Protein AF-Q4SZP1-F1 (afdb_monomer_lite)

Structure (mmCIF, N/CA/C/O backbone):
data_AF-Q4SZP1-F1
#
_entry.id   AF-Q4SZP1-F1
#
loop_
_atom_site.group_PDB
_atom_site.id
_atom_site.type_symbol
_atom_site.label_atom_id
_atom_site.label_alt_id
_atom_site.label_comp_id
_atom_site.label_asym_id
_atom_site.label_entity_id
_atom_site.label_seq_id
_atom_site.pdbx_PDB_ins_code
_atom_site.Cartn_x
_atom_site.Cartn_y
_atom_site.Cartn_z
_atom_site.occupancy
_atom_site.B_iso_or_equiv
_atom_site.auth_seq_id
_atom_site.auth_comp_id
_atom_site.auth_asym_id
_atom_site.auth_atom_id
_atom_site.pdbx_PDB_model_num
ATOM 1 N N . MET A 1 1 ? -17.359 3.730 -7.882 1.00 45.56 1 MET A N 1
ATOM 2 C CA . MET A 1 1 ? -17.474 4.884 -6.959 1.00 45.56 1 MET A CA 1
ATOM 3 C C . MET A 1 1 ? -18.699 4.806 -6.042 1.00 45.56 1 MET A C 1
ATOM 5 O O . MET A 1 1 ? -18.703 5.487 -5.028 1.00 45.56 1 MET A O 1
ATOM 9 N N . GLU A 1 2 ? -19.696 3.966 -6.336 1.00 39.38 2 GLU A N 1
ATOM 10 C CA . GLU A 1 2 ? -20.939 3.852 -5.550 1.00 39.38 2 GLU A CA 1
ATOM 11 C C . GLU A 1 2 ? -20.727 3.190 -4.173 1.00 39.38 2 GLU A C 1
ATOM 13 O O . GLU A 1 2 ? -21.033 3.790 -3.150 1.00 39.38 2 GLU A O 1
ATOM 18 N N . GLY A 1 3 ? -20.011 2.060 -4.110 1.00 48.66 3 GLY A N 1
ATOM 19 C CA . GLY A 1 3 ? -19.735 1.355 -2.845 1.00 48.66 3 GLY A CA 1
ATOM 20 C C . GLY A 1 3 ? -18.792 2.061 -1.856 1.00 48.66 3 GLY A C 1
ATOM 21 O O . GLY A 1 3 ? -18.551 1.546 -0.767 1.00 48.66 3 GLY A O 1
ATOM 22 N N . SER A 1 4 ? -18.226 3.222 -2.209 1.00 54.50 4 SER A N 1
ATOM 23 C CA . SER A 1 4 ? -17.442 4.048 -1.276 1.00 54.50 4 SER A CA 1
ATOM 24 C C . SER A 1 4 ? -18.323 5.004 -0.472 1.00 54.50 4 SER A C 1
ATOM 26 O O . SER A 1 4 ? -17.947 5.353 0.641 1.00 54.50 4 SER A O 1
ATOM 28 N N . ARG A 1 5 ? -19.479 5.422 -1.007 1.00 56.34 5 ARG A N 1
ATOM 29 C CA . ARG A 1 5 ? -20.414 6.319 -0.308 1.00 56.34 5 ARG A CA 1
ATOM 30 C C . ARG A 1 5 ? -21.212 5.576 0.758 1.00 56.34 5 ARG A C 1
ATOM 32 O O . ARG A 1 5 ? -21.288 6.062 1.880 1.00 56.34 5 ARG A O 1
ATOM 39 N N . ASP A 1 6 ? -21.686 4.374 0.444 1.00 57.25 6 ASP A N 1
ATOM 40 C CA . ASP A 1 6 ? -22.465 3.556 1.385 1.00 57.25 6 ASP A CA 1
ATOM 41 C C . ASP A 1 6 ? -21.653 3.176 2.628 1.00 57.25 6 ASP A C 1
ATOM 43 O O . ASP A 1 6 ? -22.131 3.297 3.752 1.00 57.25 6 ASP A O 1
ATOM 47 N N . LYS A 1 7 ? -20.366 2.852 2.453 1.00 60.78 7 LYS A N 1
ATOM 48 C CA . LYS A 1 7 ? -19.451 2.565 3.571 1.00 60.78 7 LYS A CA 1
ATOM 49 C C . LYS A 1 7 ? -19.166 3.784 4.448 1.00 60.78 7 LYS A C 1
ATOM 51 O O . LYS A 1 7 ? -18.919 3.640 5.640 1.00 60.78 7 LYS A O 1
ATOM 56 N N . VAL A 1 8 ? -19.152 4.987 3.870 1.00 62.56 8 VAL A N 1
ATOM 57 C CA . VAL A 1 8 ? -18.977 6.227 4.645 1.00 62.56 8 VAL A CA 1
ATOM 58 C C . VAL A 1 8 ? -20.223 6.503 5.477 1.00 62.56 8 VAL A C 1
ATOM 60 O O . VAL A 1 8 ? -20.087 6.891 6.632 1.00 62.56 8 VAL A O 1
ATOM 63 N N . LEU A 1 9 ? -21.409 6.247 4.924 1.00 61.06 9 LEU A N 1
ATOM 64 C CA . LEU A 1 9 ? -22.673 6.387 5.641 1.00 61.06 9 LEU A CA 1
ATOM 65 C C . LEU A 1 9 ? -22.787 5.371 6.785 1.00 61.06 9 LEU A C 1
ATOM 67 O O . LEU A 1 9 ? -23.096 5.778 7.901 1.00 61.06 9 LEU A O 1
ATOM 71 N N . GLU A 1 10 ? -22.434 4.099 6.575 1.00 62.66 10 GLU A N 1
ATOM 72 C CA . GLU A 1 10 ? -22.396 3.098 7.659 1.00 62.66 10 GLU A CA 1
ATOM 73 C C . GLU A 1 10 ? -21.455 3.500 8.804 1.00 62.66 10 GLU A C 1
ATOM 75 O O . GLU A 1 10 ? -21.813 3.360 9.971 1.00 62.66 10 GLU A O 1
ATOM 80 N N . ASN A 1 11 ? -20.291 4.080 8.493 1.00 69.19 11 ASN A N 1
ATOM 81 C CA . ASN A 1 11 ? -19.345 4.562 9.507 1.00 69.19 11 ASN A CA 1
ATOM 82 C C . ASN A 1 11 ? -19.869 5.756 10.330 1.00 69.19 11 ASN A C 1
ATOM 84 O O . ASN A 1 11 ? -19.241 6.126 11.323 1.00 69.19 11 ASN A O 1
ATOM 88 N N . THR A 1 12 ? -20.976 6.384 9.920 1.00 77.38 12 THR A N 1
ATOM 89 C CA . THR A 1 12 ? -21.617 7.489 10.659 1.00 77.38 12 THR A CA 1
ATOM 90 C C . THR A 1 12 ? -22.787 7.045 11.535 1.00 77.38 12 THR A C 1
ATOM 92 O O . THR A 1 12 ? -23.335 7.864 12.274 1.00 77.38 12 THR A O 1
ATOM 95 N N . LEU A 1 13 ? -23.160 5.763 11.481 1.00 87.38 13 LEU A N 1
ATOM 96 C CA . LEU A 1 13 ? -24.233 5.195 12.291 1.00 87.38 13 LEU A CA 1
ATOM 97 C C . LEU A 1 13 ? -23.680 4.617 13.598 1.00 87.38 13 LEU A C 1
ATOM 99 O O . LEU A 1 13 ? -22.591 4.045 13.646 1.00 87.38 13 LEU A O 1
ATOM 103 N N . VAL A 1 14 ? -24.470 4.707 14.663 1.00 84.88 14 VAL A N 1
ATOM 104 C CA . VAL A 1 14 ? -24.225 4.033 15.941 1.00 84.88 14 VAL A CA 1
ATOM 105 C C . VAL A 1 14 ? -25.236 2.902 16.062 1.00 84.88 14 VAL A C 1
ATOM 107 O O . VAL A 1 14 ? -26.439 3.144 16.101 1.00 84.88 14 VAL A O 1
ATOM 110 N N . ASN A 1 15 ? -24.761 1.653 16.090 1.00 84.00 15 ASN A N 1
ATOM 111 C CA . ASN A 1 15 ? -25.607 0.449 16.129 1.00 84.00 15 ASN A CA 1
ATOM 112 C C . ASN A 1 15 ? -26.699 0.419 15.034 1.00 84.00 15 ASN A C 1
ATOM 114 O O . ASN A 1 15 ? -27.801 -0.070 15.263 1.00 84.00 15 ASN A O 1
ATOM 118 N N . GLY A 1 16 ? -26.405 0.962 13.847 1.00 84.12 16 GLY A N 1
ATOM 119 C CA . GLY A 1 16 ? -27.350 1.024 12.723 1.00 84.12 16 GLY A CA 1
ATOM 120 C C . GLY A 1 16 ? -28.368 2.170 12.785 1.00 84.12 16 GLY A C 1
ATOM 121 O O . GLY A 1 16 ? -29.219 2.259 11.905 1.00 84.12 16 GLY A O 1
ATOM 122 N N . VAL A 1 17 ? -28.277 3.057 13.780 1.00 88.19 17 VAL A N 1
ATOM 123 C CA . VAL A 1 17 ? -29.117 4.258 13.915 1.00 88.19 17 VAL A CA 1
ATOM 124 C C . VAL A 1 17 ? -28.256 5.503 13.716 1.00 88.19 17 VAL A C 1
ATOM 126 O O . VAL A 1 17 ? -27.068 5.510 14.037 1.00 88.19 17 VAL A O 1
ATOM 129 N N . ASP A 1 18 ? -28.829 6.571 13.171 1.00 89.62 18 ASP A N 1
ATOM 130 C CA . ASP A 1 18 ? -28.131 7.847 13.061 1.00 89.62 18 ASP A CA 1
ATOM 131 C C . ASP A 1 18 ? -27.854 8.460 14.447 1.00 89.62 18 ASP A C 1
ATOM 133 O O . ASP A 1 18 ? -28.497 8.136 15.448 1.00 89.62 18 ASP A O 1
ATOM 137 N N . LEU A 1 19 ? -26.891 9.378 14.513 1.00 87.38 19 LEU A N 1
ATOM 138 C CA . LEU A 1 19 ? -26.467 9.990 15.775 1.00 87.38 19 LEU A CA 1
ATOM 139 C C . LEU A 1 19 ? -27.596 10.734 16.505 1.00 87.38 19 LEU A C 1
ATOM 141 O O . LEU A 1 19 ? -27.639 10.707 17.736 1.00 87.38 19 LEU A O 1
ATOM 145 N N . LEU A 1 20 ? -28.504 11.390 15.775 1.00 89.00 20 LEU A N 1
ATOM 146 C CA . LEU A 1 20 ? -29.617 12.129 16.372 1.00 89.00 20 LEU A CA 1
ATOM 147 C C . LEU A 1 20 ? -30.665 11.154 16.931 1.00 89.00 20 LEU A C 1
ATOM 149 O O . LEU A 1 20 ? -31.137 11.325 18.061 1.00 89.00 20 LEU A O 1
ATOM 153 N N . GLY A 1 21 ? -30.977 10.095 16.183 1.00 89.06 21 GLY A N 1
ATOM 154 C CA . GLY A 1 21 ? -31.819 8.991 16.640 1.00 89.06 21 GLY A CA 1
ATOM 155 C C . GLY A 1 21 ? -31.252 8.291 17.877 1.00 89.06 21 GLY A C 1
ATOM 156 O O . GLY A 1 21 ? -31.985 8.045 18.836 1.00 89.06 21 GLY A O 1
ATOM 157 N N . TYR A 1 22 ? -29.941 8.047 17.905 1.00 90.62 22 TYR A N 1
ATOM 158 C CA . TYR A 1 22 ? -29.258 7.460 19.057 1.00 90.62 22 TYR A CA 1
ATOM 159 C C . TYR A 1 22 ? -29.302 8.377 20.288 1.00 90.62 22 TYR A C 1
ATOM 161 O O . TYR A 1 22 ? -29.642 7.926 21.379 1.00 90.62 22 TYR A O 1
ATOM 169 N N . ALA A 1 23 ? -29.011 9.672 20.128 1.00 89.94 23 ALA A N 1
ATOM 170 C CA . ALA A 1 23 ? -28.999 10.623 21.242 1.00 89.94 23 ALA A CA 1
ATOM 171 C C . ALA A 1 23 ? -30.387 10.816 21.876 1.00 89.94 23 ALA A C 1
ATOM 173 O O . ALA A 1 23 ? -30.502 10.937 23.095 1.00 89.94 23 ALA A O 1
ATOM 174 N N . THR A 1 24 ? -31.444 10.824 21.060 1.00 92.69 24 THR A N 1
ATOM 175 C CA . THR A 1 24 ? -32.829 11.002 21.536 1.00 92.69 24 THR A CA 1
ATOM 176 C C . THR A 1 24 ? -33.407 9.761 22.218 1.00 92.69 24 THR A C 1
ATOM 178 O O . THR A 1 24 ? -34.349 9.887 23.000 1.00 92.69 24 THR A O 1
ATOM 181 N N . ARG A 1 25 ? -32.850 8.572 21.959 1.00 92.31 25 ARG A N 1
ATOM 182 C CA . ARG A 1 25 ? -33.269 7.285 22.546 1.00 92.31 25 ARG A CA 1
ATOM 183 C C . ARG A 1 25 ? -32.120 6.597 23.280 1.00 92.31 25 ARG A C 1
ATOM 185 O O . ARG A 1 25 ? -32.008 5.375 23.257 1.00 92.31 25 ARG A O 1
ATOM 192 N N . PHE A 1 26 ? -31.233 7.387 23.877 1.00 92.50 26 PHE A N 1
ATOM 193 C CA . PHE A 1 26 ? -30.057 6.855 24.543 1.00 92.50 26 PHE A CA 1
ATOM 194 C C . PHE A 1 26 ? -30.461 5.964 25.722 1.00 92.50 26 PHE A C 1
ATOM 196 O O . PHE A 1 26 ? -31.157 6.403 26.639 1.00 92.50 26 PHE A O 1
ATOM 203 N N . GLU A 1 27 ? -29.954 4.735 25.724 1.00 92.19 27 GLU A N 1
ATOM 204 C CA . GLU A 1 27 ? -30.072 3.806 26.840 1.00 92.19 27 GLU A CA 1
ATOM 205 C C . GLU A 1 27 ? -28.684 3.431 27.347 1.00 92.19 27 GLU A C 1
ATOM 207 O O . GLU A 1 27 ? -27.766 3.135 26.581 1.00 92.19 27 GLU A O 1
ATOM 212 N N . TRP A 1 28 ? -28.525 3.450 28.669 1.00 92.94 28 TRP A N 1
ATOM 213 C CA . TRP A 1 28 ? -27.262 3.087 29.288 1.00 92.94 28 TRP A CA 1
ATOM 214 C C . TRP A 1 28 ? -26.998 1.589 29.130 1.00 92.94 28 TRP A C 1
ATOM 216 O O . TRP A 1 28 ? -27.779 0.759 29.602 1.00 92.94 28 TRP A O 1
ATOM 226 N N . ASP A 1 29 ? -25.858 1.246 28.535 1.00 91.44 29 ASP A N 1
ATOM 227 C CA . ASP A 1 29 ? -25.415 -0.138 28.404 1.00 91.44 29 ASP A CA 1
ATOM 228 C C . ASP A 1 29 ? -24.934 -0.672 29.762 1.00 91.44 29 ASP A C 1
ATOM 230 O O . ASP A 1 29 ? -23.762 -0.582 30.133 1.00 91.44 29 ASP A O 1
ATOM 234 N N . LYS A 1 30 ? -25.875 -1.228 30.530 1.00 93.00 30 LYS A N 1
ATOM 235 C CA . LYS A 1 30 ? -25.615 -1.827 31.847 1.00 93.00 30 LYS A CA 1
ATOM 236 C C . LYS A 1 30 ? -24.768 -3.099 31.765 1.00 93.00 30 LYS A C 1
ATOM 238 O O . LYS A 1 30 ? -24.189 -3.477 32.780 1.00 93.00 30 LYS A O 1
ATOM 243 N N . ALA A 1 31 ? -24.708 -3.760 30.606 1.00 91.56 31 ALA A N 1
ATOM 244 C CA . ALA A 1 31 ? -23.888 -4.954 30.422 1.00 91.56 31 ALA A CA 1
ATOM 245 C C . ALA A 1 31 ? -22.413 -4.571 30.257 1.00 91.56 31 ALA A C 1
ATOM 247 O O . ALA A 1 31 ? -21.539 -5.194 30.860 1.00 91.56 31 ALA A O 1
ATOM 248 N N . LYS A 1 32 ? -22.144 -3.510 29.491 1.00 89.81 32 LYS A N 1
ATOM 249 C CA . LYS A 1 32 ? -20.791 -2.992 29.268 1.00 89.81 32 LYS A CA 1
ATOM 250 C C . LYS A 1 32 ? -20.289 -2.113 30.415 1.00 89.81 32 LYS A C 1
ATOM 252 O O . LYS A 1 32 ? -19.124 -2.205 30.795 1.00 89.81 32 LYS A O 1
ATOM 257 N N . TYR A 1 33 ? -21.165 -1.296 30.997 1.00 93.38 33 TYR A N 1
ATOM 258 C CA . TYR A 1 33 ? -20.842 -0.369 32.081 1.00 93.38 33 TYR A CA 1
ATOM 259 C C . TYR A 1 33 ? -21.823 -0.546 33.259 1.00 93.38 33 TYR A C 1
ATOM 261 O O . TYR A 1 33 ? -22.781 0.212 33.391 1.00 93.38 33 TYR A O 1
ATOM 269 N N . PRO A 1 34 ? -21.635 -1.535 34.150 1.00 93.81 34 PRO A N 1
ATOM 270 C CA . PRO A 1 34 ? -22.602 -1.832 35.210 1.00 93.81 34 PRO A CA 1
ATOM 271 C C . PRO A 1 34 ? -22.823 -0.673 36.188 1.00 93.81 34 PRO A C 1
ATOM 273 O O . PRO A 1 34 ? -21.883 -0.181 36.809 1.00 93.81 34 PRO A O 1
ATOM 276 N N . THR A 1 35 ? -24.080 -0.283 36.415 1.00 92.75 35 THR A N 1
ATOM 277 C CA . THR A 1 35 ? -24.436 0.795 37.363 1.00 92.75 35 THR A CA 1
ATOM 278 C C . THR A 1 35 ? -24.222 0.417 38.831 1.00 92.75 35 THR A C 1
ATOM 280 O O . THR A 1 35 ? -24.353 1.263 39.707 1.00 92.75 35 THR A O 1
ATOM 283 N N . THR A 1 36 ? -23.905 -0.849 39.111 1.00 94.00 36 THR A N 1
ATOM 284 C CA . THR A 1 36 ? -23.471 -1.327 40.431 1.00 94.00 36 THR A CA 1
ATOM 285 C C . THR A 1 36 ? -22.069 -0.842 40.791 1.00 94.00 36 THR A C 1
ATOM 287 O O . THR A 1 36 ? -21.710 -0.834 41.966 1.00 94.00 36 THR A O 1
ATOM 290 N N . ASN A 1 37 ? -21.264 -0.455 39.797 1.00 91.31 37 ASN A N 1
ATOM 291 C CA . ASN A 1 37 ? -19.905 0.011 40.022 1.00 91.31 37 ASN A CA 1
ATOM 292 C C . ASN A 1 37 ? -19.895 1.468 40.507 1.00 91.31 37 ASN A C 1
ATOM 294 O O . ASN A 1 37 ? -20.697 2.282 40.042 1.00 91.31 37 ASN A O 1
ATOM 298 N N . PRO A 1 38 ? -18.940 1.844 41.379 1.00 95.69 38 PRO A N 1
ATOM 299 C CA . PRO A 1 38 ? -18.732 3.239 41.736 1.00 95.69 38 PRO A CA 1
ATOM 300 C C . PRO A 1 38 ? -18.460 4.099 40.499 1.00 95.69 38 PRO A C 1
ATOM 302 O O . PRO A 1 38 ? -17.778 3.667 39.566 1.00 95.69 38 PRO A O 1
ATOM 305 N N . VAL A 1 39 ? -18.900 5.360 40.530 1.00 94.38 39 VAL A N 1
ATOM 306 C CA . VAL A 1 39 ? -18.674 6.334 39.443 1.00 94.38 39 VAL A CA 1
ATOM 307 C C . VAL A 1 39 ? -17.187 6.462 39.098 1.00 94.38 39 VAL A C 1
ATOM 309 O O . VAL A 1 39 ? -16.816 6.622 37.937 1.00 94.38 39 VAL A O 1
ATOM 312 N N . THR A 1 40 ? -16.312 6.335 40.099 1.00 94.94 40 THR A N 1
ATOM 313 C CA . THR A 1 40 ? -14.862 6.353 39.903 1.00 94.94 40 THR A CA 1
ATOM 314 C C . THR A 1 40 ? -14.328 5.140 39.150 1.00 94.94 40 THR A C 1
ATOM 316 O O . THR A 1 40 ? -13.360 5.272 38.422 1.00 94.94 40 THR A O 1
ATOM 319 N N . CYS A 1 41 ? -14.956 3.978 39.267 1.00 94.62 41 CYS A N 1
ATOM 320 C CA . CYS A 1 41 ? -14.576 2.813 38.478 1.00 94.62 41 CYS A CA 1
ATOM 321 C C . CYS A 1 41 ? -15.110 2.936 37.042 1.00 94.62 41 CYS A C 1
ATOM 323 O O . CYS A 1 41 ? -14.385 2.675 36.084 1.00 94.62 41 CYS A O 1
ATOM 325 N N . LEU A 1 42 ? -16.351 3.415 36.886 1.00 95.12 42 LEU A N 1
ATOM 326 C CA . LEU A 1 42 ? -16.977 3.620 35.577 1.00 95.12 42 LEU A CA 1
ATOM 327 C C . LEU A 1 42 ? -16.216 4.629 34.711 1.00 95.12 42 LEU A C 1
ATOM 329 O O . LEU A 1 42 ? -15.962 4.350 33.540 1.00 95.12 42 LEU A O 1
ATOM 333 N N . LYS A 1 43 ? -15.801 5.769 35.280 1.00 95.81 43 LYS A N 1
ATOM 334 C CA . LYS A 1 43 ? -15.009 6.772 34.545 1.00 95.81 43 LYS A CA 1
ATOM 335 C C . LYS A 1 43 ? -13.685 6.179 34.042 1.00 95.81 43 LYS A C 1
ATOM 337 O O . LYS A 1 43 ? -13.301 6.427 32.904 1.00 95.81 43 LYS A O 1
ATOM 342 N N . ASP A 1 44 ? -13.002 5.385 34.868 1.00 95.94 44 ASP A N 1
ATOM 343 C CA . ASP A 1 44 ? -11.684 4.839 34.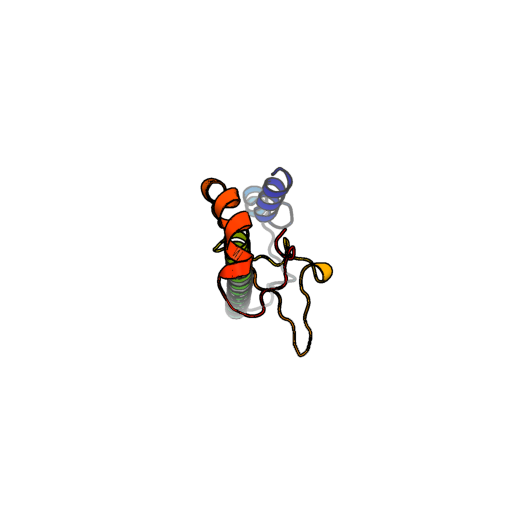543 1.00 95.94 44 ASP A CA 1
ATOM 344 C C . ASP A 1 44 ? -11.807 3.756 33.465 1.00 95.94 44 ASP A C 1
ATOM 346 O O . ASP A 1 44 ? -11.002 3.715 32.534 1.00 95.94 44 ASP A O 1
ATOM 350 N N . LEU A 1 45 ? -12.862 2.937 33.539 1.00 95.12 45 LEU A N 1
ATOM 351 C CA . LEU A 1 45 ? -13.193 1.938 32.527 1.00 95.12 45 LEU A CA 1
ATOM 352 C C . LEU A 1 45 ? -13.496 2.587 31.168 1.00 95.12 45 LEU A C 1
ATOM 354 O O . LEU A 1 45 ? -12.884 2.217 30.168 1.00 95.12 45 LEU A O 1
ATOM 358 N N . ILE A 1 46 ? -14.372 3.597 31.136 1.00 95.69 46 ILE A N 1
ATOM 359 C CA . ILE A 1 46 ? -14.712 4.323 29.901 1.00 95.69 46 ILE A CA 1
ATOM 360 C C . ILE A 1 46 ? -13.468 4.996 29.312 1.00 95.69 46 ILE A C 1
ATOM 362 O O . ILE A 1 46 ? -13.207 4.873 28.116 1.00 95.69 46 ILE A O 1
AT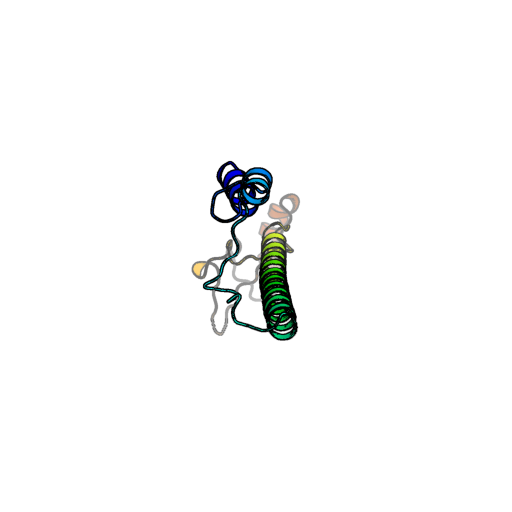OM 366 N N . ASN A 1 47 ? -12.661 5.664 30.141 1.00 96.75 47 ASN A N 1
ATOM 367 C CA . ASN A 1 47 ? -11.426 6.302 29.682 1.00 96.75 47 ASN A CA 1
ATOM 368 C C . ASN A 1 47 ? -10.451 5.286 29.081 1.00 96.75 47 ASN A C 1
ATOM 370 O O . ASN A 1 47 ? -9.864 5.538 28.027 1.00 96.75 47 ASN A O 1
ATOM 374 N N . LYS A 1 48 ? -10.289 4.126 29.723 1.00 96.75 48 LYS A N 1
ATOM 375 C CA . LYS A 1 48 ? -9.424 3.057 29.221 1.00 96.75 48 LYS A CA 1
ATOM 376 C C . LYS A 1 48 ? -9.909 2.526 27.871 1.00 96.75 48 LYS A C 1
ATOM 378 O O . LYS A 1 48 ? -9.093 2.404 26.958 1.00 96.75 48 LYS A O 1
ATOM 383 N N . ASP A 1 49 ? -11.207 2.270 27.731 1.00 95.62 49 ASP A N 1
ATOM 384 C CA . ASP A 1 49 ? -11.807 1.810 26.475 1.00 95.62 49 ASP A CA 1
ATOM 385 C C . ASP A 1 49 ? -11.592 2.828 25.349 1.00 95.62 49 ASP A C 1
ATOM 387 O O . ASP A 1 49 ? -11.124 2.470 24.266 1.00 95.62 49 ASP A O 1
ATOM 391 N N . VAL A 1 50 ? -11.868 4.111 25.607 1.00 96.44 50 VAL A N 1
ATOM 392 C CA . VAL A 1 50 ? -11.686 5.190 24.623 1.00 96.44 50 VAL A CA 1
ATOM 393 C C . VAL A 1 50 ? -10.225 5.286 24.182 1.00 96.44 50 VAL A C 1
ATOM 395 O O . VAL A 1 50 ? -9.945 5.365 22.984 1.00 96.44 50 VAL A O 1
ATOM 398 N N . LEU A 1 51 ? -9.279 5.226 25.122 1.00 97.62 51 LEU A N 1
ATOM 399 C CA . LEU A 1 51 ? -7.848 5.257 24.810 1.00 97.62 51 LEU A CA 1
ATOM 400 C C . LEU A 1 51 ? -7.402 4.029 24.008 1.00 97.62 51 LEU A C 1
ATOM 402 O O . LEU A 1 51 ? -6.584 4.157 23.093 1.00 97.62 51 LEU A O 1
ATOM 406 N N . GLN A 1 52 ? -7.938 2.849 24.320 1.00 97.12 52 GLN A N 1
ATOM 407 C CA . GLN A 1 52 ? -7.643 1.624 23.584 1.00 97.12 52 GLN A CA 1
ATOM 408 C C . GLN A 1 52 ? -8.160 1.703 22.143 1.00 97.12 52 GLN A C 1
ATOM 410 O O . GLN A 1 52 ? -7.389 1.447 21.215 1.00 97.12 52 GLN A O 1
ATOM 415 N N . VAL A 1 53 ? -9.411 2.129 21.946 1.00 96.31 53 VAL A N 1
ATOM 416 C CA . VAL A 1 53 ? -9.999 2.329 20.611 1.00 96.31 53 VAL A CA 1
ATOM 417 C C . VAL A 1 53 ? -9.211 3.378 19.823 1.00 96.31 53 VAL A C 1
ATOM 419 O O . VAL A 1 53 ? -8.870 3.150 18.662 1.00 96.31 53 VAL A O 1
ATOM 422 N N . ALA A 1 54 ? -8.837 4.497 20.449 1.00 95.25 54 ALA A N 1
ATOM 423 C CA . ALA A 1 54 ? -8.031 5.534 19.804 1.00 95.25 54 ALA A CA 1
ATOM 424 C C . ALA A 1 54 ? -6.647 5.015 19.374 1.00 95.25 54 ALA A C 1
ATOM 426 O O . ALA A 1 54 ? -6.179 5.309 18.268 1.00 95.25 54 ALA A O 1
ATOM 427 N N . LYS A 1 55 ? -5.991 4.210 20.221 1.00 97.19 55 LYS A N 1
ATOM 428 C CA . LYS A 1 55 ? -4.704 3.574 19.904 1.00 97.19 55 LYS A CA 1
ATOM 429 C C . LYS A 1 55 ? -4.835 2.605 18.731 1.00 97.19 55 LYS A C 1
ATOM 431 O O . LYS A 1 55 ? -3.994 2.627 17.829 1.00 97.19 55 LYS A O 1
ATOM 436 N N . GLU A 1 56 ? -5.876 1.780 18.730 1.00 96.56 56 GLU A N 1
ATOM 437 C CA . GLU A 1 56 ? -6.135 0.831 17.651 1.00 96.56 56 GLU A CA 1
ATOM 438 C C . GLU A 1 56 ? -6.419 1.550 16.326 1.00 96.56 56 GLU A C 1
ATOM 440 O O . GLU A 1 56 ? -5.800 1.227 15.309 1.00 96.56 56 GLU A O 1
ATOM 445 N N . LEU A 1 57 ? -7.265 2.585 16.339 1.00 95.69 57 LEU A N 1
ATOM 446 C CA . LEU A 1 57 ? -7.556 3.399 15.158 1.00 95.69 57 LEU A CA 1
ATOM 447 C C . LEU A 1 57 ? -6.286 4.046 14.593 1.00 95.69 57 LEU A C 1
ATOM 449 O O . LEU A 1 57 ? -6.048 3.994 13.384 1.00 95.69 57 LEU A O 1
ATOM 453 N N . LYS A 1 58 ? -5.435 4.613 15.458 1.00 96.06 58 LYS A N 1
ATOM 454 C CA . LYS A 1 58 ? -4.155 5.205 15.047 1.00 96.06 58 LYS A CA 1
ATOM 455 C C . LYS A 1 58 ? -3.233 4.168 14.408 1.00 96.06 58 LYS A C 1
ATOM 457 O O . LYS A 1 58 ? -2.626 4.453 13.377 1.00 96.06 58 LYS A O 1
ATOM 462 N N . SER A 1 59 ? -3.147 2.972 14.988 1.00 96.88 59 SER A N 1
ATOM 463 C CA . SER A 1 59 ? -2.343 1.873 14.444 1.00 96.88 59 SER A CA 1
ATOM 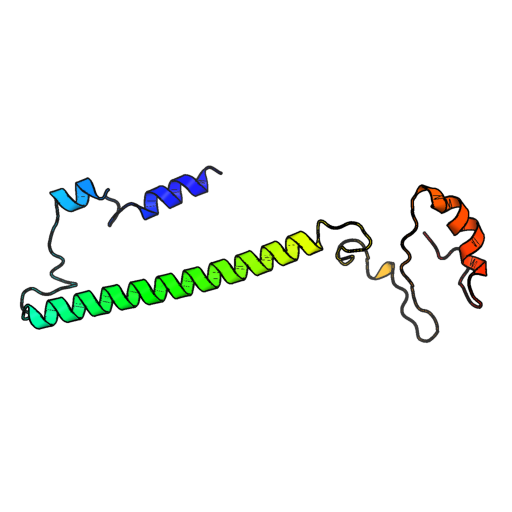464 C C . SER A 1 59 ? -2.854 1.415 13.073 1.00 96.88 59 SER A C 1
ATOM 466 O O . SER A 1 59 ? -2.070 1.356 12.124 1.00 96.88 59 SER A O 1
ATOM 468 N N . ARG A 1 60 ? -4.165 1.178 12.931 1.00 95.12 60 ARG A N 1
ATOM 469 C CA . ARG A 1 60 ? -4.784 0.783 11.653 1.00 95.12 60 ARG A CA 1
ATOM 470 C C . ARG A 1 60 ? -4.628 1.865 10.583 1.00 95.12 60 ARG A C 1
ATOM 472 O O . ARG A 1 60 ? -4.285 1.553 9.446 1.00 95.12 60 ARG A O 1
ATOM 479 N N . SER A 1 61 ? -4.810 3.134 10.951 1.00 95.00 61 SER A N 1
ATOM 480 C CA . SER A 1 61 ? -4.605 4.277 10.053 1.00 95.00 61 SER A CA 1
ATOM 481 C C . SER A 1 61 ? -3.151 4.376 9.579 1.00 95.00 61 SER A C 1
ATOM 483 O O . SER A 1 61 ? -2.897 4.547 8.387 1.00 95.00 61 SER A O 1
ATOM 485 N N . ALA A 1 62 ? -2.179 4.189 10.478 1.00 96.00 62 ALA A N 1
ATOM 486 C CA . ALA A 1 62 ? -0.764 4.173 10.113 1.00 96.00 62 ALA A CA 1
ATOM 487 C C . ALA A 1 62 ? -0.422 3.017 9.155 1.00 96.00 62 ALA A C 1
ATOM 489 O O . ALA A 1 62 ? 0.248 3.242 8.147 1.00 96.00 62 ALA A O 1
ATOM 490 N N . ALA A 1 63 ? -0.922 1.806 9.423 1.00 95.56 63 ALA A N 1
ATOM 491 C CA . ALA A 1 63 ? -0.727 0.651 8.546 1.00 95.56 63 ALA A CA 1
ATOM 492 C C . ALA A 1 63 ? -1.340 0.878 7.153 1.00 95.56 63 ALA A C 1
ATOM 494 O O . ALA A 1 63 ? -0.682 0.633 6.141 1.00 95.56 63 ALA A O 1
ATOM 495 N N . TYR A 1 64 ? -2.562 1.417 7.095 1.00 95.69 64 TYR A N 1
ATOM 496 C CA . TYR A 1 64 ? -3.224 1.770 5.839 1.00 95.69 64 TYR A CA 1
ATOM 497 C C . TYR A 1 64 ? -2.433 2.818 5.047 1.00 95.69 64 TYR A C 1
ATOM 499 O O . TYR A 1 64 ? -2.184 2.635 3.857 1.00 95.69 64 TYR A O 1
ATOM 507 N N . ASN A 1 65 ? -1.997 3.897 5.701 1.00 94.50 65 ASN A N 1
ATOM 508 C CA . ASN A 1 65 ? -1.226 4.955 5.047 1.00 94.50 65 ASN A CA 1
ATOM 509 C C . ASN A 1 65 ? 0.128 4.450 4.536 1.00 94.50 65 ASN A C 1
ATOM 511 O O . ASN A 1 65 ? 0.542 4.840 3.446 1.00 94.50 65 ASN A O 1
ATOM 515 N N . SER A 1 66 ? 0.784 3.554 5.279 1.00 95.00 66 SER A N 1
ATOM 516 C CA . SER A 1 66 ? 2.005 2.880 4.829 1.00 95.00 66 SER A CA 1
ATOM 517 C C . SER A 1 66 ? 1.753 2.055 3.561 1.00 95.00 66 SER A C 1
ATOM 519 O O . SER A 1 66 ? 2.410 2.274 2.545 1.00 95.00 66 SER A O 1
ATOM 521 N N . GLY A 1 67 ? 0.731 1.189 3.566 1.00 94.75 67 GLY A N 1
ATOM 522 C CA . GLY A 1 67 ? 0.365 0.387 2.393 1.00 94.75 67 GLY A CA 1
ATOM 523 C C . GLY A 1 67 ? -0.018 1.240 1.180 1.00 94.75 67 GLY A C 1
ATOM 524 O O . GLY A 1 67 ? 0.428 0.972 0.065 1.00 94.75 67 GLY A O 1
ATOM 525 N N . LYS A 1 68 ? -0.772 2.326 1.396 1.00 95.12 68 LYS A N 1
ATOM 526 C CA . LYS A 1 68 ? -1.102 3.305 0.352 1.00 95.12 68 LYS A CA 1
ATOM 527 C C . LYS A 1 68 ? 0.154 3.955 -0.234 1.00 95.12 68 LYS A C 1
ATOM 529 O O . LYS A 1 68 ? 0.250 4.081 -1.451 1.00 95.12 68 LYS A O 1
ATOM 534 N N . ALA A 1 69 ? 1.115 4.352 0.601 1.00 92.75 69 ALA A N 1
ATOM 535 C CA . ALA A 1 69 ? 2.373 4.933 0.135 1.00 92.75 69 ALA A CA 1
ATOM 536 C C . ALA A 1 69 ? 3.208 3.922 -0.671 1.00 92.75 69 ALA A C 1
ATOM 538 O O . ALA A 1 69 ? 3.767 4.277 -1.711 1.00 92.75 69 ALA A O 1
ATOM 539 N N . SER A 1 70 ? 3.251 2.654 -0.243 1.00 91.81 70 SER A N 1
ATOM 540 C CA . SER A 1 70 ? 3.890 1.575 -1.006 1.00 91.81 70 SER A CA 1
ATOM 541 C C . SER A 1 70 ? 3.236 1.374 -2.375 1.00 91.81 70 SER A C 1
ATOM 543 O O . SER A 1 70 ? 3.949 1.269 -3.372 1.00 91.81 70 SER A O 1
ATOM 545 N N . LEU A 1 71 ? 1.902 1.382 -2.441 1.00 90.81 71 LEU A N 1
ATOM 546 C CA . LEU A 1 71 ? 1.153 1.263 -3.694 1.00 90.81 71 LEU A CA 1
ATOM 547 C C . LEU A 1 71 ? 1.422 2.451 -4.627 1.00 90.81 71 LEU A C 1
ATOM 549 O O . LEU A 1 71 ? 1.772 2.240 -5.781 1.00 90.81 71 LEU A O 1
ATOM 553 N N . GLN A 1 72 ? 1.375 3.685 -4.121 1.00 89.62 72 GLN A N 1
ATOM 554 C CA . GLN A 1 72 ? 1.696 4.875 -4.922 1.00 89.62 72 GLN A CA 1
ATOM 555 C C . GLN A 1 72 ? 3.137 4.859 -5.452 1.00 89.62 72 GLN A C 1
ATOM 557 O O . GLN A 1 72 ? 3.404 5.301 -6.568 1.00 89.62 72 GLN A O 1
ATOM 562 N N . SER A 1 73 ? 4.084 4.357 -4.657 1.00 84.50 73 SER A N 1
ATOM 563 C CA . SER A 1 73 ? 5.469 4.166 -5.098 1.00 84.50 73 SER A CA 1
ATOM 564 C C . SER A 1 73 ? 5.563 3.139 -6.231 1.00 84.50 73 SER A C 1
ATOM 566 O O . SER A 1 73 ? 6.292 3.358 -7.197 1.00 84.50 73 SER A O 1
ATOM 568 N N . LEU A 1 74 ? 4.796 2.046 -6.151 1.00 82.88 74 LEU A N 1
ATOM 569 C CA . LEU A 1 74 ? 4.725 1.039 -7.209 1.00 82.88 74 LEU A CA 1
ATOM 570 C C . LEU A 1 74 ? 4.097 1.600 -8.490 1.00 82.88 74 LEU A C 1
ATOM 572 O O . LEU A 1 74 ? 4.679 1.439 -9.557 1.00 82.88 74 LEU A O 1
ATOM 576 N N . GLU A 1 75 ? 2.974 2.311 -8.391 1.00 83.19 75 GLU A N 1
ATOM 577 C CA . GLU A 1 75 ? 2.324 2.960 -9.538 1.00 83.19 75 GLU A CA 1
ATOM 578 C C . GLU A 1 75 ? 3.284 3.916 -10.258 1.00 83.19 75 GLU A C 1
ATOM 580 O O . GLU A 1 75 ? 3.420 3.858 -11.477 1.00 83.19 75 GLU A O 1
ATOM 585 N N . ARG A 1 76 ? 4.054 4.721 -9.512 1.00 77.81 76 ARG A N 1
ATOM 586 C CA . ARG A 1 76 ? 5.083 5.597 -10.102 1.00 77.81 76 ARG A CA 1
ATOM 587 C C . ARG A 1 76 ? 6.199 4.837 -10.820 1.00 77.81 76 ARG A C 1
ATOM 589 O O . ARG A 1 76 ? 6.740 5.352 -11.793 1.00 77.81 76 ARG A O 1
ATOM 596 N N . LYS A 1 77 ? 6.564 3.636 -10.358 1.00 72.25 77 LYS A N 1
ATOM 597 C CA . LYS A 1 77 ? 7.538 2.774 -11.056 1.00 72.25 77 LYS A CA 1
ATOM 598 C C . LYS A 1 77 ? 6.975 2.184 -12.349 1.00 72.25 77 LYS A C 1
ATOM 600 O O . LYS A 1 77 ? 7.758 1.757 -13.196 1.00 72.25 77 LYS A O 1
ATOM 605 N N . LEU A 1 78 ? 5.654 2.120 -12.490 1.00 68.50 78 LEU A N 1
ATOM 606 C CA . LEU A 1 78 ? 4.985 1.602 -13.682 1.00 68.50 78 LEU A CA 1
ATOM 607 C C . LEU A 1 78 ? 4.733 2.710 -14.716 1.00 68.50 78 LEU A C 1
ATOM 609 O O . LEU A 1 78 ? 4.937 2.473 -15.904 1.00 68.50 78 LEU A O 1
ATOM 613 N N . ASP A 1 79 ? 4.385 3.920 -14.272 1.00 64.25 79 ASP A N 1
ATOM 614 C CA . ASP A 1 79 ? 3.927 5.037 -15.122 1.00 64.25 79 ASP A CA 1
ATOM 615 C C . ASP A 1 79 ? 5.061 5.940 -15.675 1.00 64.25 79 ASP A C 1
ATOM 617 O O . ASP A 1 79 ? 4.885 7.126 -15.949 1.00 64.25 79 ASP A O 1
ATOM 621 N N . GLY A 1 80 ? 6.275 5.394 -15.807 1.00 65.44 80 GLY A N 1
ATOM 622 C CA . GLY A 1 80 ? 7.457 6.110 -16.306 1.00 65.44 80 GLY A CA 1
ATOM 623 C C . GLY A 1 80 ? 7.727 5.904 -17.802 1.00 65.44 80 GLY A C 1
ATOM 624 O O . GLY A 1 80 ? 7.261 4.949 -18.422 1.00 65.44 80 GLY A O 1
ATOM 625 N N . THR A 1 81 ? 8.567 6.760 -18.396 1.00 66.62 81 THR A N 1
ATOM 626 C CA . THR A 1 81 ? 9.183 6.457 -19.700 1.00 66.62 81 THR A CA 1
ATOM 627 C C . THR A 1 81 ? 9.975 5.150 -19.606 1.00 66.62 81 THR A C 1
ATOM 629 O O . THR A 1 81 ? 10.461 4.801 -18.532 1.00 66.62 81 THR A O 1
ATOM 632 N N . LEU A 1 82 ? 10.144 4.433 -20.724 1.00 68.19 82 LEU A N 1
ATOM 633 C CA . LEU A 1 82 ? 10.873 3.153 -20.788 1.00 68.19 82 LEU A CA 1
ATOM 634 C C . LEU A 1 82 ? 12.233 3.170 -20.061 1.00 68.19 82 LEU A C 1
ATOM 636 O O . LEU A 1 82 ? 12.616 2.163 -19.484 1.00 68.19 82 LEU A O 1
ATOM 640 N N . GLN A 1 83 ? 12.909 4.321 -20.028 1.00 67.38 83 GLN A N 1
ATOM 641 C CA . GLN A 1 83 ? 14.191 4.516 -19.345 1.00 67.38 83 GLN A CA 1
ATOM 642 C C . GLN A 1 83 ? 14.108 4.423 -17.811 1.00 67.38 83 GLN A C 1
ATOM 644 O O . GLN A 1 83 ? 15.076 4.013 -17.179 1.00 67.38 83 GLN A O 1
ATOM 649 N N . ASN A 1 84 ? 12.973 4.798 -17.213 1.00 71.12 84 ASN A N 1
ATOM 650 C CA . ASN A 1 84 ? 12.833 4.970 -15.762 1.00 71.12 84 ASN A CA 1
ATOM 651 C C . ASN A 1 84 ? 11.754 4.069 -15.134 1.00 71.12 84 ASN A C 1
ATOM 653 O O . ASN A 1 84 ? 11.598 4.071 -13.911 1.00 71.12 84 ASN A O 1
ATOM 657 N N . ARG A 1 85 ? 10.991 3.323 -15.943 1.00 76.25 85 ARG A N 1
ATOM 658 C CA . ARG A 1 85 ? 9.977 2.374 -15.461 1.00 76.25 85 ARG A CA 1
ATOM 659 C C . ARG A 1 85 ? 10.542 0.972 -15.268 1.00 76.25 85 ARG A C 1
ATOM 661 O O . ARG A 1 85 ? 11.539 0.593 -15.877 1.00 76.25 85 ARG A O 1
ATOM 668 N N . SER A 1 86 ? 9.844 0.168 -14.472 1.00 77.81 86 SER A N 1
ATOM 669 C CA . SER A 1 86 ? 10.115 -1.268 -14.410 1.00 77.81 86 SER A CA 1
ATOM 670 C C . SER A 1 86 ? 9.854 -1.935 -15.767 1.00 77.81 86 SER A C 1
ATOM 672 O O . SER A 1 86 ? 8.813 -1.703 -16.390 1.00 77.81 86 SER A O 1
ATOM 674 N N . LEU A 1 87 ? 10.791 -2.783 -16.202 1.00 80.56 87 LEU A N 1
ATOM 675 C CA . LEU A 1 87 ? 10.706 -3.564 -17.444 1.00 80.56 87 LEU A CA 1
ATOM 676 C C . LEU A 1 87 ? 10.160 -4.984 -17.226 1.00 80.56 87 LEU A C 1
ATOM 678 O O . LEU A 1 87 ? 10.030 -5.735 -18.188 1.00 80.56 87 LEU A O 1
ATOM 682 N N . THR A 1 88 ? 9.832 -5.357 -15.985 1.00 79.69 88 THR A N 1
ATOM 683 C CA . THR A 1 88 ? 9.373 -6.711 -15.623 1.00 79.69 88 THR A CA 1
ATOM 684 C C . THR A 1 88 ? 8.134 -7.157 -16.404 1.00 79.69 88 THR A C 1
ATOM 686 O O . THR A 1 88 ? 8.007 -8.335 -16.710 1.00 79.69 88 THR A O 1
ATOM 689 N N . ASP A 1 89 ? 7.260 -6.222 -16.781 1.00 76.94 89 ASP A N 1
ATOM 690 C CA . ASP A 1 89 ? 6.041 -6.527 -17.546 1.00 76.94 89 ASP A CA 1
ATOM 691 C C . ASP A 1 89 ? 6.269 -6.545 -19.068 1.00 76.94 89 ASP A C 1
ATOM 693 O O . ASP A 1 89 ? 5.391 -6.947 -19.829 1.00 76.94 89 ASP A O 1
ATOM 697 N N . LEU A 1 90 ? 7.422 -6.051 -19.524 1.00 81.31 90 LEU A N 1
ATOM 698 C CA . LEU A 1 90 ? 7.772 -5.920 -20.940 1.00 81.31 90 LEU A CA 1
ATOM 699 C C . LEU A 1 90 ? 8.685 -7.049 -21.416 1.00 81.31 90 LEU A C 1
ATOM 701 O O . LEU A 1 90 ? 8.593 -7.446 -22.573 1.00 81.31 90 LEU A O 1
ATOM 705 N N . ILE A 1 91 ? 9.575 -7.520 -20.543 1.00 85.50 91 ILE A N 1
ATOM 706 C CA . ILE A 1 91 ? 10.651 -8.447 -20.891 1.00 85.50 91 ILE A CA 1
ATOM 707 C C . ILE A 1 91 ? 10.297 -9.829 -20.386 1.00 85.50 91 ILE A C 1
ATOM 709 O O . ILE A 1 91 ? 10.067 -10.027 -19.190 1.00 85.50 91 ILE A O 1
ATOM 713 N N . ARG A 1 92 ? 10.295 -10.796 -21.297 1.00 86.31 92 ARG A N 1
ATOM 714 C CA . ARG A 1 92 ? 10.076 -12.193 -20.951 1.00 86.31 92 ARG A CA 1
ATOM 715 C C . ARG A 1 92 ? 11.406 -12.905 -20.778 1.00 86.31 92 ARG A C 1
ATOM 717 O O . ARG A 1 92 ? 12.453 -12.442 -21.225 1.00 86.31 92 ARG A O 1
ATOM 724 N N . LYS A 1 93 ? 11.375 -14.067 -20.127 1.00 84.50 93 LYS A N 1
ATOM 725 C CA . LYS A 1 93 ? 12.589 -14.870 -19.932 1.00 84.50 93 LYS A CA 1
ATOM 726 C C . LYS A 1 93 ? 13.157 -15.334 -21.275 1.00 84.50 93 LYS A C 1
ATOM 728 O O . LYS A 1 93 ? 14.367 -15.467 -21.400 1.00 84.50 93 LYS A O 1
ATOM 733 N N . GLU A 1 94 ? 12.293 -15.545 -22.266 1.00 85.88 94 GLU A N 1
ATOM 734 C CA . GLU A 1 94 ? 12.696 -15.914 -23.628 1.00 85.88 94 GLU A CA 1
ATOM 735 C C . GLU A 1 94 ? 13.521 -14.830 -24.337 1.00 85.88 94 GLU A C 1
ATOM 737 O O . GLU A 1 94 ? 14.318 -15.159 -25.213 1.00 85.88 94 GLU A O 1
ATOM 742 N N . ASP A 1 95 ? 13.348 -13.560 -23.958 1.00 85.12 95 ASP A N 1
ATOM 743 C CA . ASP A 1 95 ? 14.076 -12.432 -24.548 1.00 85.12 95 ASP A CA 1
ATOM 744 C C . ASP A 1 95 ? 15.495 -12.298 -23.975 1.00 85.12 95 ASP A C 1
ATOM 746 O O . ASP A 1 95 ? 16.319 -11.576 -24.530 1.00 85.12 95 ASP A O 1
ATOM 750 N N . LEU A 1 96 ? 15.791 -12.984 -22.864 1.00 87.88 96 LEU A N 1
ATOM 751 C CA . LEU A 1 96 ? 17.063 -12.905 -22.155 1.00 87.88 96 LEU A CA 1
ATOM 752 C C . LEU A 1 96 ? 17.843 -14.213 -22.304 1.00 87.88 96 LEU A C 1
ATOM 754 O O . LEU A 1 96 ? 17.592 -15.204 -21.615 1.00 87.88 96 LEU A O 1
ATOM 758 N N . VAL A 1 97 ? 18.857 -14.192 -23.162 1.00 87.19 97 VAL A N 1
ATOM 759 C CA . VAL A 1 97 ? 19.863 -15.253 -23.229 1.00 87.19 97 VAL A CA 1
ATOM 760 C C . VAL A 1 97 ? 20.883 -15.029 -22.117 1.00 87.19 97 VAL A C 1
ATOM 762 O O . VAL A 1 97 ? 21.593 -14.020 -22.108 1.00 87.19 97 VAL A O 1
ATOM 765 N N . VAL A 1 98 ? 20.955 -15.987 -21.192 1.00 79.44 98 VAL A N 1
ATOM 766 C CA . VAL A 1 98 ? 21.974 -16.059 -20.139 1.00 79.44 98 VAL A CA 1
ATOM 767 C C . VAL A 1 98 ? 22.759 -17.350 -20.343 1.00 79.44 98 VAL A C 1
ATOM 769 O O . VAL A 1 98 ? 22.228 -18.444 -20.152 1.00 79.44 98 VAL A O 1
ATOM 772 N N . SER A 1 99 ? 24.011 -17.215 -20.767 1.00 88.56 99 SER A N 1
ATOM 773 C CA . SER A 1 99 ? 24.962 -18.312 -20.955 1.00 88.56 99 SER A CA 1
ATOM 774 C C . SER A 1 99 ? 26.320 -17.903 -20.383 1.00 88.56 99 SER A C 1
ATOM 776 O O . SER A 1 99 ? 26.539 -16.741 -20.055 1.00 88.56 99 SER A O 1
ATOM 778 N N . GLU A 1 100 ? 27.250 -18.844 -20.273 1.00 92.81 100 GLU A N 1
ATOM 77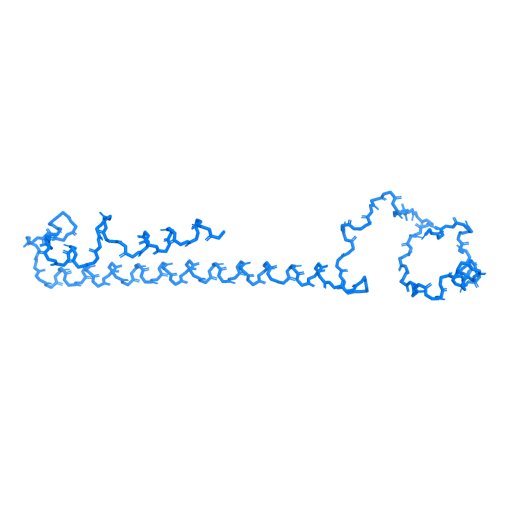9 C CA . GLU A 1 100 ? 28.612 -18.582 -19.793 1.00 92.81 100 GLU A CA 1
ATOM 780 C C . GLU A 1 100 ? 29.355 -17.561 -20.672 1.00 92.81 100 GLU A C 1
ATOM 782 O O . GLU A 1 100 ? 30.119 -16.742 -20.172 1.00 92.81 100 GLU A O 1
ATOM 787 N N . TYR A 1 101 ? 29.074 -17.574 -21.978 1.00 90.31 101 TYR A N 1
ATOM 788 C CA . TYR A 1 101 ? 29.768 -16.751 -22.974 1.00 90.31 101 TYR A CA 1
ATOM 789 C C . TYR A 1 101 ? 28.867 -15.722 -23.662 1.00 90.31 101 TYR A C 1
ATOM 791 O O . TYR A 1 101 ? 29.339 -14.969 -24.509 1.00 90.31 101 TYR A O 1
ATOM 799 N N . LEU A 1 102 ? 27.570 -15.693 -23.336 1.00 91.25 102 LEU A N 1
ATOM 800 C CA . LEU A 1 102 ? 26.603 -14.780 -23.946 1.00 91.25 102 LEU A CA 1
ATOM 801 C C . LEU A 1 102 ? 25.753 -14.111 -22.876 1.00 91.25 10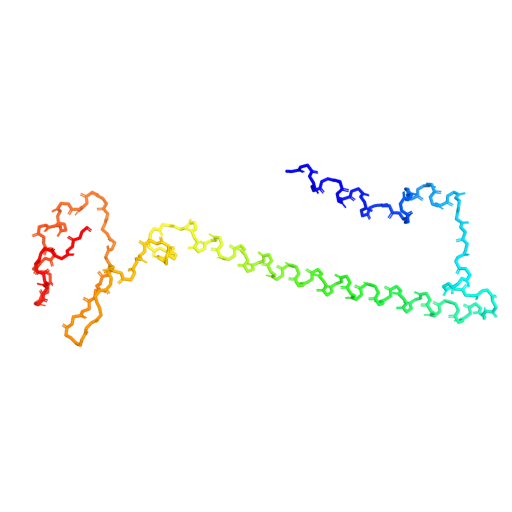2 LEU A C 1
ATOM 803 O O . LEU A 1 102 ? 25.226 -14.763 -21.974 1.00 91.25 102 LEU A O 1
ATOM 807 N N . THR A 1 103 ? 25.572 -12.807 -23.045 1.00 91.38 103 THR A N 1
ATOM 808 C CA . THR A 1 103 ? 24.667 -11.994 -22.241 1.00 91.38 103 THR A CA 1
ATOM 809 C C . THR A 1 103 ? 23.776 -11.169 -23.155 1.00 91.38 103 THR A C 1
ATOM 811 O O . THR A 1 103 ? 24.156 -10.838 -24.279 1.00 91.38 103 THR A O 1
ATOM 814 N N . THR A 1 104 ? 22.586 -10.832 -22.672 1.00 92.12 104 THR A N 1
ATOM 815 C CA . THR A 1 104 ? 21.657 -9.951 -23.381 1.00 92.12 104 THR A CA 1
ATOM 816 C C . THR A 1 104 ? 21.699 -8.571 -22.745 1.00 92.12 104 THR A C 1
ATOM 818 O O . THR A 1 104 ? 21.478 -8.432 -21.542 1.00 92.12 104 THR A O 1
ATOM 821 N N . LEU A 1 105 ? 21.968 -7.546 -23.552 1.00 90.12 105 LEU A N 1
ATOM 822 C CA . LEU A 1 105 ? 21.917 -6.150 -23.130 1.00 90.12 105 LEU A CA 1
ATOM 823 C C . LEU A 1 105 ? 20.641 -5.496 -23.657 1.00 90.12 105 LEU A C 1
ATOM 825 O O . LEU A 1 105 ? 20.256 -5.691 -24.806 1.00 90.12 105 LEU A O 1
ATOM 829 N N . LEU A 1 106 ? 20.004 -4.692 -22.811 1.00 88.94 106 LEU A N 1
ATOM 830 C CA . LEU A 1 106 ? 18.803 -3.939 -23.156 1.00 88.94 106 LEU A CA 1
ATOM 831 C C . LEU A 1 106 ? 19.202 -2.500 -23.461 1.00 88.94 106 LEU A C 1
ATOM 833 O O . LEU A 1 106 ? 19.788 -1.828 -22.611 1.00 88.94 106 LEU A O 1
ATOM 837 N N . VAL A 1 107 ? 18.881 -2.025 -24.663 1.00 89.62 107 VAL A N 1
ATOM 838 C CA . VAL A 1 107 ? 19.271 -0.689 -25.123 1.00 89.62 107 VAL A CA 1
ATOM 839 C C . VAL A 1 107 ? 18.039 0.125 -25.488 1.00 89.62 107 VAL A C 1
ATOM 841 O O . VAL A 1 107 ? 17.167 -0.321 -26.229 1.00 89.62 107 VAL A O 1
ATOM 844 N N . PHE A 1 108 ? 17.972 1.354 -24.979 1.00 88.06 108 PHE A N 1
ATOM 845 C CA . PHE A 1 108 ? 16.899 2.288 -25.301 1.00 88.06 108 PHE A CA 1
ATOM 846 C C . PHE A 1 108 ? 17.286 3.155 -26.493 1.00 88.06 108 PHE A C 1
ATOM 848 O O . PHE A 1 108 ? 18.128 4.045 -26.376 1.00 88.06 108 PHE A O 1
ATOM 855 N N . VAL A 1 109 ? 16.622 2.935 -27.626 1.00 89.38 109 VAL A N 1
ATOM 856 C CA . VAL A 1 109 ? 16.865 3.685 -28.861 1.00 89.38 109 VAL A CA 1
ATOM 857 C C . VAL A 1 109 ? 15.693 4.635 -29.129 1.00 89.38 109 VAL A C 1
ATOM 859 O O . VAL A 1 109 ? 14.547 4.188 -29.232 1.00 89.38 109 VAL A O 1
ATOM 862 N N . PRO A 1 110 ? 15.924 5.954 -29.265 1.00 89.88 110 PRO A N 1
ATOM 863 C CA . PRO A 1 110 ? 14.884 6.876 -29.707 1.00 89.88 110 PRO A CA 1
ATOM 864 C C . PRO A 1 110 ? 14.336 6.462 -31.078 1.00 89.88 110 PRO A C 1
ATOM 866 O O . PRO A 1 110 ? 15.111 6.213 -31.997 1.00 89.88 110 PRO A O 1
ATOM 869 N N . ARG A 1 111 ? 13.006 6.470 -31.264 1.00 89.38 111 ARG A N 1
ATOM 870 C CA . ARG A 1 111 ? 12.360 6.022 -32.523 1.00 89.38 111 ARG A CA 1
ATOM 871 C C . ARG A 1 111 ? 12.927 6.684 -33.784 1.00 89.38 111 ARG A C 1
ATOM 873 O O . ARG A 1 111 ? 12.982 6.053 -34.829 1.00 89.38 111 ARG A O 1
ATOM 880 N N . ARG A 1 112 ? 13.356 7.947 -33.690 1.00 93.06 112 ARG A N 1
ATOM 881 C CA . ARG A 1 112 ? 13.949 8.698 -34.813 1.00 93.06 112 ARG A CA 1
ATOM 882 C C . ARG A 1 112 ? 15.318 8.160 -35.245 1.00 93.06 112 ARG A C 1
ATOM 884 O O . ARG A 1 112 ? 15.697 8.354 -36.390 1.00 93.06 112 ARG A O 1
ATOM 891 N N . SER A 1 113 ? 16.032 7.490 -34.344 1.00 93.69 113 SER A N 1
ATOM 892 C CA . SER A 1 113 ? 17.387 6.972 -34.555 1.00 93.69 113 SER A CA 1
ATOM 893 C C . SER A 1 113 ? 17.418 5.456 -34.772 1.00 93.69 113 SER A C 1
ATOM 895 O O . SER A 1 113 ? 18.502 4.893 -34.883 1.00 93.69 113 SER A O 1
ATOM 897 N N . TYR A 1 114 ? 16.258 4.790 -34.846 1.00 92.69 114 TYR A N 1
ATOM 898 C CA . TYR A 1 114 ? 16.178 3.329 -34.968 1.00 92.69 114 TYR A CA 1
ATOM 899 C C . TYR A 1 114 ? 16.896 2.803 -36.219 1.00 92.69 114 TYR A C 1
ATOM 901 O O . TYR A 1 114 ? 17.699 1.886 -36.114 1.00 92.69 114 TYR A O 1
ATOM 909 N N . ALA A 1 115 ? 16.707 3.450 -37.375 1.00 93.94 115 ALA A N 1
ATOM 910 C CA . ALA A 1 115 ? 17.391 3.062 -38.614 1.00 93.94 115 ALA A CA 1
ATOM 911 C C . ALA A 1 115 ? 18.926 3.163 -38.504 1.00 93.94 115 ALA A C 1
ATOM 913 O O . ALA A 1 115 ? 19.655 2.338 -39.043 1.00 93.94 115 ALA A O 1
ATOM 914 N N . HIS A 1 116 ? 19.429 4.163 -37.771 1.00 94.31 116 HIS A N 1
ATOM 915 C CA . HIS A 1 116 ? 20.864 4.312 -37.540 1.00 94.31 116 HIS A CA 1
ATOM 916 C C . HIS A 1 116 ? 21.397 3.228 -36.594 1.00 94.31 116 HIS A C 1
ATOM 918 O O . HIS A 1 116 ? 22.449 2.649 -36.862 1.00 94.31 116 HIS A O 1
ATOM 924 N N . TRP A 1 117 ? 20.652 2.915 -35.530 1.00 94.62 117 TRP A N 1
ATOM 925 C CA . TRP A 1 117 ? 20.978 1.822 -34.612 1.00 94.62 117 TRP A CA 1
ATOM 926 C C . TRP A 1 117 ? 21.077 0.484 -35.346 1.00 94.62 117 TRP A C 1
ATOM 928 O O . TRP A 1 117 ? 22.110 -0.171 -35.261 1.00 94.62 117 TRP A O 1
ATOM 938 N N . GLU A 1 118 ? 20.059 0.131 -36.134 1.00 93.81 118 GLU A N 1
ATOM 939 C CA . GLU A 1 118 ? 20.014 -1.123 -36.896 1.00 93.81 118 GLU A CA 1
ATOM 940 C C . GLU A 1 118 ? 21.230 -1.282 -37.824 1.00 93.81 118 GLU A C 1
ATOM 942 O O . GLU A 1 118 ? 21.791 -2.369 -37.919 1.00 93.81 118 GLU A O 1
ATOM 947 N N . SER A 1 119 ? 21.705 -0.188 -38.432 1.00 93.69 119 SER A N 1
ATOM 948 C CA . SER A 1 119 ? 22.889 -0.213 -39.304 1.00 93.69 119 SER A CA 1
ATOM 949 C C . SER A 1 119 ? 24.242 -0.267 -38.582 1.00 93.69 119 SER A C 1
ATOM 951 O O . SER A 1 119 ? 25.243 -0.586 -39.218 1.00 93.69 119 SER A O 1
ATOM 953 N N . THR A 1 120 ? 24.311 0.095 -37.296 1.00 94.62 120 THR A N 1
ATOM 954 C CA . THR A 1 120 ? 25.598 0.333 -36.609 1.00 94.62 120 THR A CA 1
ATOM 955 C C . THR A 1 120 ? 25.853 -0.571 -35.415 1.00 94.62 120 THR A C 1
ATOM 957 O O . THR A 1 120 ? 27.018 -0.778 -35.076 1.00 94.62 120 THR A O 1
ATOM 960 N N . TYR A 1 121 ? 24.813 -1.125 -34.782 1.00 95.38 121 TYR A N 1
ATOM 961 C CA . TYR A 1 121 ? 24.961 -1.803 -33.492 1.00 95.38 121 TYR A CA 1
ATOM 962 C C . TYR A 1 121 ? 25.916 -3.009 -33.538 1.00 95.38 121 TY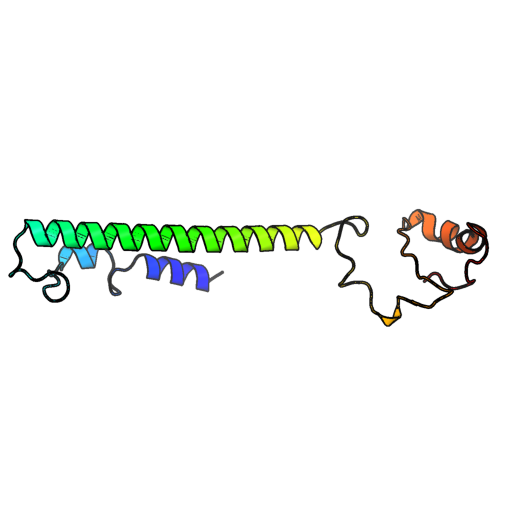R A C 1
ATOM 964 O O . TYR A 1 121 ? 26.637 -3.248 -32.572 1.00 95.38 121 TYR A O 1
ATOM 972 N N . GLU A 1 122 ? 25.978 -3.713 -34.673 1.00 94.50 122 GLU A N 1
ATOM 973 C CA . GLU A 1 122 ? 26.858 -4.874 -34.889 1.00 94.50 122 GLU A CA 1
ATOM 974 C C . GLU A 1 122 ? 28.352 -4.514 -34.871 1.00 94.50 122 GLU A C 1
ATOM 976 O O . GLU A 1 122 ? 29.186 -5.384 -34.645 1.00 94.50 122 GLU A O 1
ATOM 981 N N . CYS A 1 123 ? 28.688 -3.235 -35.063 1.00 93.69 123 CYS A N 1
ATOM 982 C CA . CYS A 1 123 ? 30.060 -2.728 -35.114 1.00 93.69 123 CYS A CA 1
ATOM 983 C C . CYS A 1 123 ? 30.429 -1.857 -33.898 1.00 93.69 123 CYS A C 1
ATOM 985 O O . CYS A 1 123 ? 31.493 -1.242 -33.893 1.00 93.69 123 CYS A O 1
ATOM 987 N N . LEU A 1 124 ? 29.560 -1.749 -32.883 1.00 91.31 124 LEU A N 1
ATOM 988 C CA . LEU A 1 124 ? 29.828 -0.920 -31.697 1.00 91.31 124 LEU A CA 1
ATOM 989 C C . LEU A 1 124 ? 30.872 -1.534 -30.756 1.00 91.31 124 LEU A C 1
ATOM 991 O O . LEU A 1 124 ? 31.495 -0.814 -29.976 1.00 91.31 124 LEU A O 1
ATOM 995 N N . SER A 1 125 ? 31.038 -2.854 -30.796 1.00 92.00 125 SER A N 1
ATOM 996 C CA . SER A 1 125 ? 32.021 -3.587 -30.005 1.00 92.00 125 SER A CA 1
ATOM 997 C C . SER A 1 125 ? 32.364 -4.903 -30.693 1.00 92.00 125 SER A C 1
ATOM 999 O O . SER A 1 125 ? 31.591 -5.408 -31.508 1.00 92.00 125 SER A O 1
ATOM 1001 N N . ASP A 1 126 ? 33.509 -5.471 -30.338 1.00 90.25 126 ASP A N 1
ATOM 1002 C CA . ASP A 1 126 ? 33.873 -6.808 -30.782 1.00 90.25 126 ASP A CA 1
ATOM 1003 C C . ASP A 1 126 ? 32.927 -7.848 -30.154 1.00 90.25 126 ASP A C 1
ATOM 1005 O O . ASP A 1 126 ? 32.448 -7.682 -29.033 1.00 90.25 126 ASP A O 1
ATOM 1009 N N . LEU A 1 127 ? 32.679 -8.950 -30.872 1.00 92.69 127 LEU A N 1
ATOM 1010 C CA . LEU A 1 127 ? 31.854 -10.084 -30.416 1.00 92.69 127 LEU A CA 1
ATOM 1011 C C . LEU A 1 127 ? 30.350 -9.786 -30.234 1.00 92.69 127 LEU A C 1
ATOM 1013 O O . LEU A 1 127 ? 29.649 -10.542 -29.558 1.00 92.69 127 LEU A O 1
ATOM 1017 N N . VAL A 1 128 ? 29.818 -8.741 -30.876 1.00 92.94 128 VAL A N 1
ATOM 1018 C CA . VAL A 1 128 ? 28.363 -8.539 -30.978 1.00 92.94 128 VAL A CA 1
ATOM 1019 C C . VAL A 1 128 ? 27.765 -9.578 -31.928 1.00 92.94 128 VAL A C 1
ATOM 1021 O O . VAL A 1 128 ? 28.233 -9.764 -33.049 1.00 92.94 128 VAL A O 1
ATOM 1024 N N . VAL A 1 129 ? 26.711 -10.267 -31.485 1.00 92.19 129 VAL A N 1
ATOM 1025 C CA . VAL A 1 129 ? 26.018 -11.273 -32.300 1.00 92.19 129 VAL A CA 1
ATOM 1026 C C . VAL A 1 129 ? 25.201 -10.570 -33.396 1.00 92.19 129 VAL A C 1
ATOM 1028 O O . VAL A 1 129 ? 24.295 -9.805 -33.055 1.00 92.19 129 VAL A O 1
ATOM 1031 N N . PRO A 1 130 ? 25.447 -10.831 -34.695 1.00 91.75 130 PRO A N 1
ATOM 1032 C CA . PRO A 1 130 ? 24.679 -10.215 -35.774 1.00 91.75 130 PRO A CA 1
ATOM 1033 C C . PRO A 1 130 ? 23.210 -10.644 -35.765 1.00 91.75 130 PRO A C 1
ATOM 1035 O O . PRO A 1 130 ? 22.880 -11.784 -35.421 1.00 91.75 130 PRO A O 1
ATOM 1038 N N . ARG A 1 131 ? 22.327 -9.748 -36.208 1.00 90.06 131 ARG A N 1
ATOM 1039 C CA . ARG A 1 131 ? 20.859 -9.907 -36.251 1.00 90.06 131 ARG A CA 1
ATOM 1040 C C . ARG A 1 131 ? 20.223 -10.279 -34.902 1.00 90.06 131 ARG A C 1
ATOM 1042 O O . ARG A 1 131 ? 19.200 -10.963 -34.865 1.00 90.06 131 ARG A O 1
ATOM 1049 N N . SER A 1 132 ? 20.839 -9.858 -33.798 1.00 91.19 132 SER A N 1
ATOM 1050 C CA . SER A 1 132 ? 20.347 -10.114 -32.437 1.00 91.19 132 SER A CA 1
ATOM 1051 C C . SER A 1 132 ? 19.401 -9.028 -31.916 1.00 91.19 132 SER A C 1
ATOM 1053 O O . SER A 1 132 ? 18.534 -9.335 -31.098 1.00 91.19 132 SER A O 1
ATOM 1055 N N . SER A 1 133 ? 19.517 -7.787 -32.402 1.00 90.25 133 SER A N 1
ATOM 1056 C CA . SER A 1 133 ? 18.596 -6.697 -32.048 1.00 90.25 133 SER A CA 1
ATOM 1057 C C . SER A 1 133 ? 17.225 -6.911 -32.705 1.00 90.25 133 SER A C 1
ATOM 1059 O O . SER A 1 133 ? 17.153 -7.281 -33.876 1.00 90.25 133 SER A O 1
ATOM 1061 N N . ARG A 1 134 ? 16.143 -6.665 -31.956 1.00 80.38 134 ARG A N 1
ATOM 1062 C CA . ARG A 1 134 ? 14.739 -6.762 -32.395 1.00 80.38 134 ARG A CA 1
ATOM 1063 C C . ARG A 1 134 ? 13.983 -5.480 -32.070 1.00 80.38 134 ARG A C 1
ATOM 1065 O O . ARG A 1 134 ? 14.353 -4.827 -31.070 1.00 80.38 134 ARG A O 1
#

Organism: Tetraodon nigroviridis (NCBI:txid99883)

Radius of gyration: 31.58 Å; chains: 1; bounding box: 67×31×81 Å

pLDDT: mean 86.63, std 11.85, range [39.38, 97.62]

Secondary structure (DSSP, 8-state):
-HHHHHHHHHTT-BTTB-HHHHHHT----TTTS-TTS-HHHHHHHHHHHHHHHHHHHHHHHHHHHHHHHHHHHHHHHHSS-TTTS--TTT--GGG----SS--PPP----GGGHHHHHHHGGGSSTTPPTT---

InterPro domains:
  IPR004907 ATPase, V1 complex, subunit C [PF03223] (2-134)
  IPR004907 ATPase, V1 complex, subunit C [PTHR10137] (1-134)
  IPR004907 ATPase, V1 complex, subunit C [cd14785] (2-134)
  IPR036132 Vacuolar ATP synthase subunit C superfamily [SSF118203] (4-134)

Foldseek 3Di:
DVVVVVVVVVVQADVNHHPVVCVVPPDDPCVQQPPVDPPVVSVVSVVVVVVVVVVVVVVVVVVVVVVVVVVVVLVVLCPDDPVRHDCPVPDDPVLFDDDPPDGDDDDDDDPVCVVVCLVPVCPPDPPDDPPSDD

Sequence (134 aa):
MEGSRDKVLENTLVNGVDLLGYATRFEWDKAKYPTTNPVTCLKDLINKDVLQVAKELKSRSAAYNSGKASLQSLERKLDGTLQNRSLTDLIRKEDLVVSEYLTTLLVFVPRRSYAHWESTYECLSDLVVPRSSR